Protein AF-A0A5N5DXN7-F1 (afdb_monomer_lite)

Secondary structure (DSSP, 8-state):
--HHHHHHHHHHHHHHHHHHHHHHHHHHHHHHHHHHHT-HHHHHHHHHHHHHHHHHHHHHHHHHHH-

Sequence (67 aa):
MSRLIGIYTKGSEVMAVMTLRDQLDNCCYLLARARLAGDDAAIRRYSEHRAVLVKQIAGMRTHLRLV

Radius of gyration: 16.05 Å; chains: 1; bounding box: 35×16×48 Å

Foldseek 3Di:
DPPVVVVVVVVVLVVVLVVLVVVLVVLVVQLVVCVVVVPVVSVVVSVVVNVVSVVVNVVSVVVVVVD

Structure (mmCIF, N/CA/C/O backbone):
data_AF-A0A5N5DXN7-F1
#
_entry.id   AF-A0A5N5DXN7-F1
#
loop_
_atom_site.group_PDB
_atom_site.id
_atom_site.type_symbol
_atom_site.label_atom_id
_atom_site.label_alt_id
_atom_site.label_comp_id
_atom_site.label_asym_id
_atom_site.label_entity_id
_atom_site.label_seq_id
_atom_site.pdbx_PDB_ins_code
_atom_site.Cartn_x
_atom_site.Cartn_y
_atom_site.Cartn_z
_atom_site.occupancy
_atom_site.B_iso_or_equiv
_atom_site.auth_seq_id
_atom_site.auth_comp_id
_atom_site.auth_asym_id
_atom_site.auth_atom_id
_atom_site.pdbx_PDB_model_num
ATOM 1 N N . MET A 1 1 ? 22.501 -1.521 -35.325 1.00 46.53 1 MET A N 1
ATOM 2 C CA . MET A 1 1 ? 21.588 -2.422 -34.581 1.00 46.53 1 MET A CA 1
ATOM 3 C C . MET A 1 1 ? 21.214 -1.915 -33.175 1.00 46.53 1 MET A C 1
ATOM 5 O O . MET A 1 1 ? 20.673 -2.681 -32.396 1.00 46.53 1 MET A O 1
ATOM 9 N N . SER A 1 2 ? 21.393 -0.625 -32.846 1.00 48.75 2 SER A N 1
ATOM 10 C CA . SER A 1 2 ? 21.251 -0.139 -31.454 1.00 48.75 2 SER A CA 1
ATOM 11 C C . SER A 1 2 ? 19.920 0.550 -31.112 1.00 48.75 2 SER A C 1
ATOM 13 O O . SER A 1 2 ? 19.708 0.916 -29.964 1.00 48.75 2 SER A O 1
ATOM 15 N N . ARG A 1 3 ? 19.007 0.745 -32.078 1.00 49.34 3 ARG A N 1
ATOM 16 C CA . ARG A 1 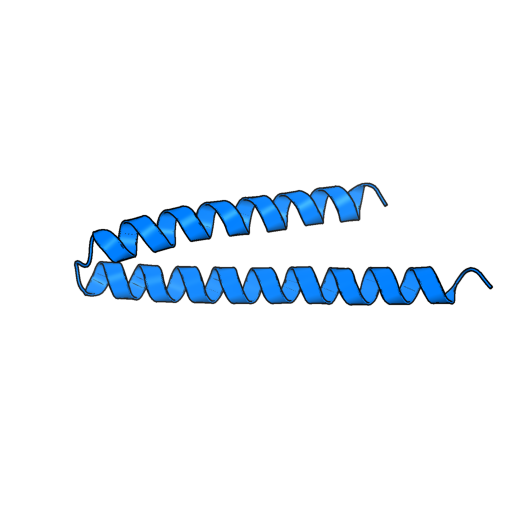3 ? 17.730 1.452 -31.839 1.00 49.34 3 ARG A CA 1
ATOM 17 C C . ARG A 1 3 ? 16.609 0.568 -31.278 1.00 49.34 3 ARG A C 1
ATOM 19 O O . ARG A 1 3 ? 15.756 1.088 -30.577 1.00 49.34 3 ARG A O 1
ATOM 26 N N . LEU A 1 4 ? 16.618 -0.743 -31.534 1.00 51.19 4 LEU A N 1
ATOM 27 C CA . LEU A 1 4 ? 15.555 -1.656 -31.080 1.00 51.19 4 LEU A CA 1
ATOM 28 C C . LEU A 1 4 ? 15.632 -1.977 -29.577 1.00 51.19 4 LEU A C 1
ATOM 30 O O . LEU A 1 4 ? 14.594 -2.073 -28.930 1.00 51.19 4 LEU A O 1
ATOM 34 N N . ILE A 1 5 ? 16.840 -2.057 -29.004 1.00 52.44 5 ILE A N 1
ATOM 35 C CA . ILE A 1 5 ? 17.037 -2.335 -27.569 1.00 52.44 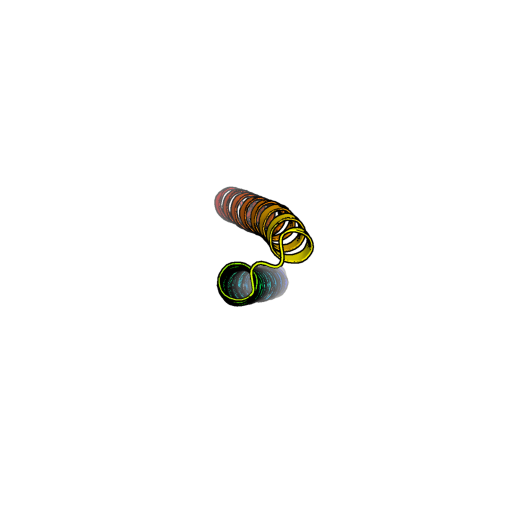5 ILE A CA 1
ATOM 36 C C . ILE A 1 5 ? 16.508 -1.168 -26.717 1.00 52.44 5 ILE A C 1
ATOM 38 O O . ILE A 1 5 ? 15.780 -1.392 -25.759 1.00 52.44 5 ILE A O 1
ATOM 42 N N . GLY A 1 6 ? 16.770 0.083 -27.116 1.00 51.09 6 GLY A N 1
ATOM 43 C CA . GLY A 1 6 ? 16.318 1.264 -26.368 1.00 51.09 6 GLY A CA 1
ATOM 44 C C . GLY A 1 6 ? 14.794 1.450 -26.310 1.00 51.09 6 GLY A C 1
ATOM 45 O O . GLY A 1 6 ? 14.288 1.996 -25.333 1.00 51.09 6 GLY A O 1
ATOM 46 N N . ILE A 1 7 ? 14.047 0.977 -27.315 1.00 55.38 7 ILE A N 1
ATOM 47 C CA . ILE A 1 7 ? 12.574 1.065 -27.337 1.00 55.38 7 ILE A CA 1
ATOM 48 C C . ILE A 1 7 ? 11.962 -0.005 -26.418 1.00 55.38 7 ILE A C 1
ATOM 50 O O . ILE A 1 7 ? 11.011 0.277 -25.691 1.00 55.38 7 ILE A O 1
ATOM 54 N N . TYR A 1 8 ? 12.538 -1.212 -26.402 1.00 48.09 8 TYR A N 1
ATOM 55 C CA . TYR A 1 8 ? 12.063 -2.324 -25.571 1.00 48.09 8 TYR A CA 1
ATOM 56 C C . TYR A 1 8 ? 12.289 -2.081 -24.074 1.00 48.09 8 TYR A C 1
ATOM 58 O O . TYR A 1 8 ? 11.411 -2.382 -23.259 1.00 48.09 8 TYR A O 1
ATOM 66 N N . THR A 1 9 ? 13.429 -1.485 -23.710 1.00 52.28 9 THR A N 1
ATOM 67 C CA . THR A 1 9 ? 13.717 -1.111 -22.320 1.00 52.28 9 THR A CA 1
ATOM 68 C C . THR A 1 9 ? 12.758 -0.021 -21.844 1.00 52.28 9 THR A C 1
ATOM 70 O O . THR A 1 9 ? 12.095 -0.209 -20.828 1.00 52.28 9 THR A O 1
ATOM 73 N N . LYS A 1 10 ? 12.550 1.045 -22.636 1.00 56.25 10 LYS A N 1
ATOM 74 C CA . LYS A 1 10 ? 11.611 2.117 -22.265 1.00 56.25 10 LYS A CA 1
ATOM 75 C C . LYS A 1 10 ? 10.157 1.646 -22.190 1.00 56.25 10 LYS A C 1
ATOM 77 O O . LYS A 1 10 ? 9.438 2.058 -21.285 1.00 56.25 10 LYS A O 1
ATOM 82 N N . GLY A 1 11 ? 9.719 0.758 -23.085 1.00 59.72 11 GLY A N 1
ATOM 83 C CA . GLY A 1 11 ? 8.383 0.153 -23.014 1.00 59.72 11 GLY A CA 1
ATOM 84 C C . GLY A 1 11 ? 8.180 -0.699 -21.755 1.00 59.72 11 GLY A C 1
ATOM 85 O O . GLY A 1 11 ? 7.147 -0.593 -21.096 1.00 59.72 11 GLY A O 1
ATOM 86 N N . SER A 1 12 ? 9.189 -1.487 -21.374 1.00 61.38 12 SER A N 1
ATOM 87 C CA . SER A 1 12 ? 9.148 -2.339 -20.175 1.00 61.38 12 SER A CA 1
ATOM 88 C C . SER A 1 12 ? 9.166 -1.527 -18.874 1.00 61.38 12 SER A C 1
ATOM 90 O O . SER A 1 12 ? 8.450 -1.852 -17.929 1.00 61.38 12 SER A O 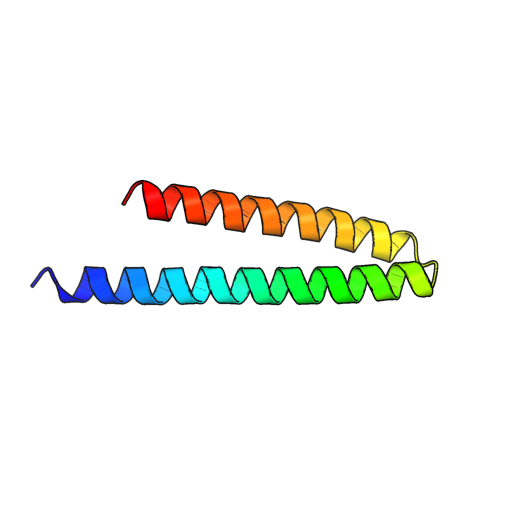1
ATOM 92 N N . GLU A 1 13 ? 9.932 -0.436 -18.829 1.00 63.00 13 GLU A N 1
ATOM 93 C CA . GLU A 1 13 ? 9.999 0.467 -17.674 1.00 63.00 13 GLU A CA 1
ATOM 94 C C . GLU A 1 13 ? 8.703 1.265 -17.483 1.00 63.00 13 GLU A C 1
ATOM 96 O O . GLU A 1 13 ? 8.241 1.427 -16.353 1.00 63.00 13 GLU A O 1
ATOM 101 N N . VAL A 1 14 ? 8.076 1.725 -18.573 1.00 65.81 14 VAL A N 1
ATOM 102 C CA . VAL A 1 14 ? 6.775 2.414 -18.518 1.00 65.81 14 VAL A CA 1
ATOM 103 C C . VAL A 1 14 ? 5.677 1.470 -18.026 1.00 65.81 14 VAL A C 1
ATOM 105 O O . VAL A 1 14 ? 4.896 1.862 -17.156 1.00 65.81 14 VAL A O 1
ATOM 108 N N . MET A 1 15 ? 5.653 0.219 -18.504 1.00 73.00 15 MET A N 1
ATOM 109 C CA . MET A 1 15 ? 4.735 -0.799 -17.979 1.00 73.00 15 MET A CA 1
ATOM 110 C C . MET A 1 15 ? 4.993 -1.078 -16.495 1.00 73.00 15 MET A C 1
ATOM 112 O O . MET A 1 15 ? 4.049 -1.124 -15.717 1.00 73.00 15 MET A O 1
ATOM 116 N N . ALA A 1 16 ? 6.253 -1.182 -16.065 1.00 71.50 16 ALA A N 1
ATOM 117 C CA . ALA A 1 16 ? 6.588 -1.389 -14.657 1.00 71.50 16 ALA A CA 1
ATOM 118 C C . ALA A 1 16 ? 6.148 -0.216 -13.752 1.00 71.50 16 ALA A C 1
ATOM 120 O O . ALA A 1 16 ? 5.626 -0.451 -12.662 1.00 71.50 16 ALA A O 1
ATOM 121 N N . VAL A 1 17 ? 6.278 1.042 -14.199 1.00 71.38 17 VAL A N 1
ATOM 122 C CA . VAL A 1 17 ? 5.773 2.213 -13.453 1.00 71.38 17 VAL A CA 1
ATOM 123 C C . VAL A 1 17 ? 4.243 2.226 -13.374 1.00 71.38 17 VAL A C 1
ATOM 125 O O . VAL A 1 17 ? 3.707 2.590 -12.325 1.00 71.38 17 VAL A O 1
ATOM 128 N N . MET A 1 18 ? 3.537 1.847 -14.446 1.00 73.81 18 MET A N 1
ATOM 129 C CA . MET A 1 18 ? 2.074 1.711 -14.410 1.00 73.81 18 MET A CA 1
ATOM 130 C C . MET A 1 18 ? 1.644 0.613 -13.433 1.00 73.81 18 MET A C 1
ATOM 132 O O . MET A 1 18 ? 0.875 0.897 -12.522 1.00 73.81 18 MET A O 1
ATOM 136 N N . THR A 1 19 ? 2.251 -0.573 -13.507 1.00 86.44 19 THR A N 1
ATOM 137 C CA . THR A 1 19 ? 1.958 -1.683 -12.589 1.00 86.44 19 THR A CA 1
ATOM 138 C C . THR A 1 19 ? 2.197 -1.311 -11.122 1.00 86.44 19 THR A C 1
ATOM 140 O O . THR A 1 19 ? 1.410 -1.677 -10.252 1.00 86.44 19 THR A O 1
ATOM 143 N N . LEU A 1 20 ? 3.255 -0.551 -10.812 1.00 87.31 20 LEU A N 1
ATOM 144 C CA . LEU A 1 20 ? 3.506 -0.082 -9.442 1.00 87.31 20 LEU A CA 1
ATOM 145 C C . LEU A 1 20 ? 2.482 0.953 -8.962 1.00 87.31 20 LEU A C 1
ATOM 147 O O . LEU A 1 20 ? 2.173 0.996 -7.771 1.00 87.31 20 LEU A O 1
ATOM 151 N N . ARG A 1 21 ? 1.957 1.792 -9.861 1.00 88.75 21 ARG A N 1
ATOM 152 C CA . ARG A 1 21 ? 0.866 2.721 -9.535 1.00 88.75 21 ARG A CA 1
ATOM 153 C C . ARG A 1 21 ? -0.435 1.977 -9.262 1.00 88.75 21 ARG A C 1
ATOM 155 O O . ARG A 1 21 ? -1.053 2.255 -8.243 1.00 88.75 21 ARG A O 1
ATOM 162 N N . ASP A 1 22 ? -0.773 0.978 -10.071 1.00 90.50 22 ASP A N 1
ATOM 163 C CA . ASP A 1 22 ? -1.963 0.149 -9.845 1.00 90.50 22 ASP A CA 1
ATOM 164 C C . ASP A 1 22 ? -1.878 -0.599 -8.503 1.00 90.50 22 ASP A C 1
ATOM 166 O O . ASP A 1 22 ? -2.842 -0.663 -7.737 1.00 90.50 22 ASP A O 1
ATOM 170 N N . GLN A 1 23 ? -0.689 -1.108 -8.159 1.00 90.69 23 GLN A N 1
ATOM 171 C CA . GLN A 1 23 ? -0.433 -1.705 -6.845 1.00 90.69 23 GLN A CA 1
ATOM 172 C C . GLN A 1 23 ? -0.582 -0.690 -5.706 1.00 90.69 23 GLN A C 1
ATOM 174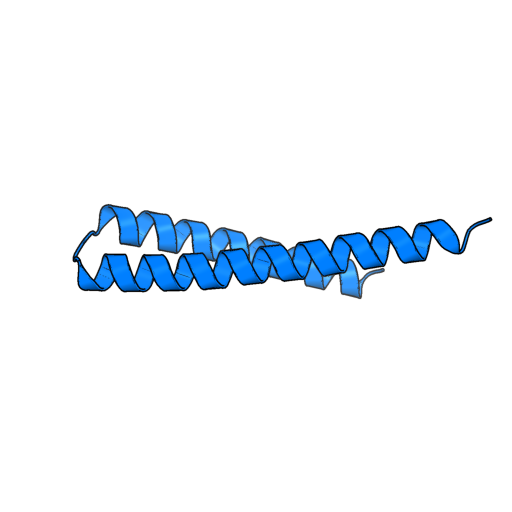 O O . GLN A 1 23 ? -1.114 -1.030 -4.647 1.00 90.69 23 GLN A O 1
ATOM 179 N N . LEU A 1 24 ? -0.132 0.553 -5.905 1.00 93.44 24 LEU A N 1
ATOM 180 C CA . LEU A 1 24 ? -0.274 1.621 -4.919 1.00 93.44 24 LEU A CA 1
ATOM 181 C C . LEU A 1 24 ? -1.743 1.995 -4.702 1.00 93.44 24 LEU A C 1
ATOM 183 O O . LEU A 1 24 ? -2.159 2.146 -3.550 1.00 93.44 24 LEU A O 1
ATOM 187 N N . ASP A 1 25 ? -2.523 2.101 -5.774 1.00 94.81 25 ASP A N 1
ATOM 188 C CA . ASP A 1 25 ? -3.949 2.418 -5.716 1.00 94.81 25 ASP A CA 1
ATOM 189 C C . ASP A 1 25 ? -4.729 1.301 -5.017 1.00 94.81 25 ASP A C 1
ATOM 191 O O . ASP A 1 25 ? -5.494 1.564 -4.084 1.00 94.81 25 ASP A O 1
ATOM 195 N N . ASN A 1 26 ? -4.448 0.040 -5.358 1.00 94.06 26 ASN A N 1
ATOM 196 C CA . ASN A 1 26 ? -5.022 -1.111 -4.663 1.00 94.06 26 ASN A CA 1
ATOM 197 C C . ASN A 1 26 ? -4.634 -1.138 -3.173 1.00 94.06 26 ASN A C 1
ATOM 199 O O . ASN A 1 26 ? -5.471 -1.375 -2.304 1.00 94.06 26 ASN A O 1
ATOM 203 N N . CYS A 1 27 ? -3.375 -0.834 -2.843 1.00 95.50 27 CYS A N 1
ATOM 204 C CA . CYS A 1 27 ? -2.920 -0.747 -1.456 1.00 95.50 27 CYS A CA 1
ATOM 205 C C . CYS A 1 27 ? -3.667 0.351 -0.678 1.00 95.50 27 CYS A C 1
ATOM 207 O O . CYS A 1 27 ? -4.079 0.137 0.463 1.00 95.50 27 CYS A O 1
ATOM 209 N N . CYS A 1 28 ? -3.907 1.509 -1.301 1.00 95.81 28 CYS A N 1
ATOM 210 C CA . CYS A 1 28 ? -4.694 2.586 -0.700 1.00 95.81 28 CYS A CA 1
ATOM 211 C C . CYS A 1 28 ? -6.158 2.176 -0.490 1.00 95.81 28 CYS A C 1
ATOM 213 O O . CYS A 1 28 ? -6.723 2.463 0.568 1.00 95.81 28 CYS A O 1
ATOM 215 N N . TYR A 1 29 ? -6.752 1.470 -1.455 1.00 97.12 29 TYR A N 1
ATOM 216 C CA . TYR A 1 29 ? -8.102 0.924 -1.336 1.00 97.12 29 TYR A CA 1
ATOM 217 C C . TYR A 1 29 ? -8.216 -0.061 -0.161 1.00 97.12 29 TYR A C 1
ATOM 219 O O . TYR A 1 29 ? -9.094 0.085 0.693 1.00 97.12 29 TYR A O 1
ATOM 227 N N . LEU A 1 30 ? -7.292 -1.020 -0.057 1.00 96.44 30 LEU A N 1
ATOM 228 C CA . LEU A 1 30 ? -7.272 -2.004 1.030 1.00 96.44 30 LEU A CA 1
ATOM 229 C C . LEU A 1 30 ? -7.010 -1.361 2.396 1.00 96.44 30 LEU A C 1
ATOM 231 O O . LEU A 1 30 ? -7.641 -1.735 3.382 1.00 96.44 30 LEU A O 1
ATOM 235 N N . LEU A 1 31 ? -6.148 -0.344 2.459 1.00 96.62 31 LEU A N 1
ATOM 236 C CA . LEU A 1 31 ? -5.923 0.43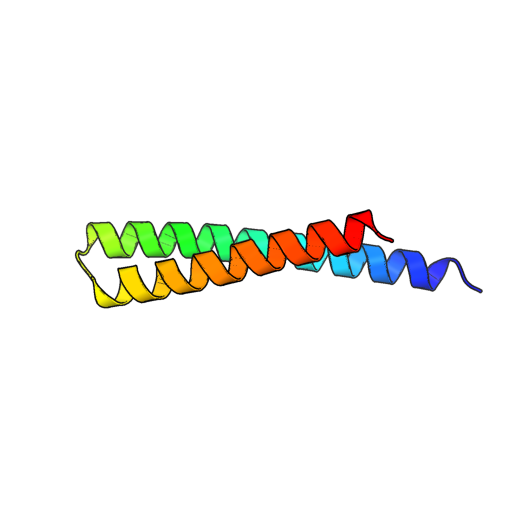3 3.677 1.00 96.62 31 LEU A CA 1
ATOM 237 C C . LEU A 1 31 ? -7.196 1.162 4.127 1.00 96.62 31 LEU A C 1
ATOM 239 O O . LEU A 1 31 ? -7.509 1.170 5.317 1.00 96.62 31 LEU A O 1
ATOM 243 N N . ALA A 1 32 ? -7.945 1.760 3.197 1.00 97.19 32 ALA A N 1
ATOM 244 C CA . ALA A 1 32 ? -9.218 2.402 3.513 1.00 97.19 32 ALA A CA 1
ATOM 245 C C . ALA A 1 32 ? -10.239 1.386 4.049 1.00 97.19 32 ALA A C 1
ATOM 247 O O . ALA A 1 32 ? -10.904 1.649 5.049 1.00 97.19 32 ALA A O 1
ATOM 248 N N . ARG A 1 33 ? -10.307 0.194 3.444 1.00 97.50 33 ARG A N 1
ATOM 249 C CA . ARG A 1 33 ? -11.150 -0.913 3.923 1.00 97.50 33 ARG A CA 1
ATOM 250 C C . ARG A 1 33 ? -10.749 -1.382 5.322 1.00 97.50 33 ARG A C 1
ATOM 252 O O . ARG A 1 33 ? -11.625 -1.547 6.163 1.00 97.50 33 ARG A O 1
ATOM 259 N N . ALA A 1 34 ? -9.453 -1.538 5.587 1.00 97.31 34 ALA A N 1
ATOM 260 C CA . ALA A 1 34 ? -8.943 -1.931 6.899 1.00 97.31 34 ALA A CA 1
ATOM 261 C C . ALA A 1 34 ? -9.281 -0.894 7.983 1.00 97.31 34 ALA A C 1
ATOM 263 O O . ALA A 1 34 ? -9.712 -1.262 9.070 1.00 97.31 34 ALA A O 1
ATOM 264 N N . ARG A 1 35 ? -9.182 0.405 7.660 1.00 97.12 35 ARG A N 1
ATOM 265 C CA . ARG A 1 35 ? -9.602 1.498 8.555 1.00 97.12 35 ARG A CA 1
ATOM 266 C C . ARG A 1 35 ? -11.088 1.454 8.881 1.00 97.12 35 ARG A C 1
ATOM 268 O O . ARG A 1 35 ? -11.450 1.630 10.036 1.00 97.12 35 ARG A O 1
ATOM 275 N N . LEU A 1 36 ? -11.936 1.202 7.885 1.00 98.06 36 LEU A N 1
ATOM 276 C CA . LEU A 1 36 ? -13.380 1.064 8.098 1.00 98.06 36 LEU A CA 1
ATOM 277 C C . LEU A 1 36 ? -13.730 -0.161 8.950 1.00 98.06 36 LEU A C 1
ATOM 279 O O . LEU A 1 36 ? -14.696 -0.119 9.702 1.00 98.06 36 LEU A O 1
ATOM 283 N N . ALA A 1 37 ? -12.952 -1.238 8.832 1.00 97.06 37 ALA A N 1
ATOM 284 C CA . ALA A 1 37 ? -13.125 -2.455 9.619 1.00 97.06 37 ALA A CA 1
ATOM 285 C C . ALA A 1 37 ? -12.503 -2.379 11.028 1.00 97.06 37 ALA A C 1
ATOM 287 O O . ALA A 1 37 ? -12.767 -3.261 11.839 1.00 97.06 37 ALA A O 1
ATOM 288 N N . GLY A 1 38 ? -11.676 -1.366 11.318 1.00 97.38 38 GLY A N 1
ATOM 289 C CA . GLY A 1 38 ? -10.914 -1.281 12.569 1.00 97.38 38 GLY A CA 1
ATOM 290 C C . GLY A 1 38 ? -9.817 -2.346 12.700 1.00 97.38 38 GLY A C 1
ATOM 291 O O . GLY A 1 38 ? -9.454 -2.716 13.811 1.00 97.38 38 GLY A O 1
ATOM 292 N N . ASP A 1 39 ? -9.306 -2.874 11.584 1.00 97.75 39 ASP A N 1
ATOM 293 C CA . ASP A 1 39 ? -8.250 -3.893 11.591 1.00 97.75 39 ASP A CA 1
ATOM 294 C C . ASP A 1 39 ? -6.862 -3.237 11.644 1.00 97.75 39 ASP A C 1
ATOM 296 O O . ASP A 1 39 ? -6.243 -2.939 10.617 1.00 97.75 39 ASP A O 1
ATOM 300 N N . ASP A 1 40 ? -6.359 -3.017 12.858 1.00 97.62 40 ASP A N 1
ATOM 301 C CA . ASP A 1 40 ? -5.069 -2.361 13.101 1.00 97.62 40 ASP A CA 1
ATOM 302 C C . ASP A 1 40 ? -3.870 -3.114 12.504 1.00 97.62 40 ASP A C 1
ATOM 304 O O . ASP A 1 40 ? -2.902 -2.497 12.041 1.00 97.62 40 ASP A O 1
ATOM 308 N N . ALA A 1 41 ? -3.925 -4.449 12.455 1.00 97.44 41 ALA A N 1
ATOM 309 C CA . ALA A 1 41 ? -2.851 -5.257 11.885 1.00 97.44 41 ALA A CA 1
ATOM 310 C C . ALA A 1 41 ? -2.769 -5.057 10.365 1.00 97.44 41 ALA A C 1
ATOM 312 O O . ALA A 1 41 ? -1.677 -4.849 9.816 1.00 97.44 41 ALA A O 1
ATOM 313 N N . ALA A 1 42 ? -3.920 -5.058 9.692 1.00 95.50 42 ALA A N 1
ATOM 314 C CA . ALA A 1 42 ? -4.014 -4.750 8.273 1.00 95.50 42 ALA A CA 1
ATOM 315 C C . ALA A 1 42 ? -3.631 -3.291 7.982 1.00 95.50 42 ALA A C 1
ATOM 317 O O . ALA A 1 42 ? -2.871 -3.037 7.045 1.00 95.50 42 ALA A O 1
ATOM 318 N N . ILE A 1 43 ? -4.068 -2.334 8.809 1.00 97.75 43 ILE A N 1
ATOM 319 C CA . ILE A 1 43 ? -3.698 -0.916 8.677 1.00 97.75 43 ILE A CA 1
ATOM 320 C C . ILE A 1 43 ? -2.178 -0.745 8.714 1.00 97.75 43 ILE A C 1
ATOM 322 O O . ILE A 1 43 ? -1.616 -0.078 7.836 1.00 97.75 43 ILE A O 1
ATOM 326 N N . ARG A 1 44 ? -1.500 -1.364 9.690 1.00 97.56 44 ARG A N 1
ATOM 327 C CA . ARG A 1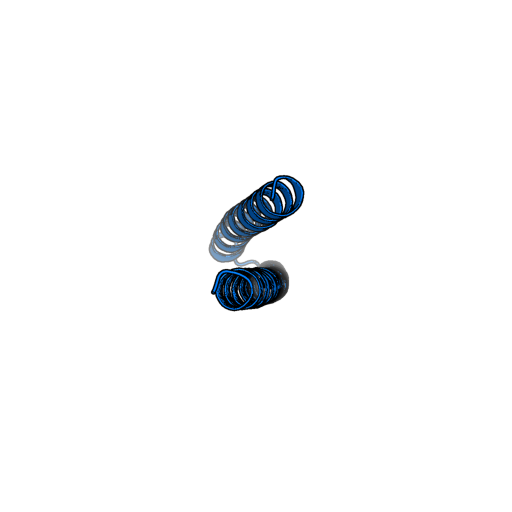 44 ? -0.037 -1.309 9.804 1.00 97.56 44 ARG A CA 1
ATOM 328 C C . ARG A 1 44 ? 0.628 -1.905 8.565 1.00 97.56 44 ARG A C 1
ATOM 330 O O . ARG A 1 44 ? 1.459 -1.248 7.937 1.00 97.56 44 ARG A O 1
ATOM 337 N N . ARG A 1 45 ? 0.207 -3.107 8.164 1.00 96.44 45 ARG A N 1
ATOM 338 C CA . ARG A 1 45 ? 0.768 -3.824 7.011 1.00 96.44 45 ARG A CA 1
ATOM 339 C C . ARG A 1 45 ? 0.627 -3.035 5.709 1.00 96.44 45 ARG A C 1
ATOM 341 O O . ARG A 1 45 ? 1.602 -2.889 4.973 1.00 96.44 45 ARG A O 1
ATOM 348 N N . TYR A 1 46 ? -0.560 -2.509 5.416 1.00 96.56 46 TYR A N 1
ATOM 349 C CA . TYR A 1 46 ? -0.784 -1.738 4.193 1.00 96.56 46 TYR A CA 1
ATOM 350 C C . TYR A 1 46 ? -0.083 -0.377 4.232 1.00 96.56 46 TYR A C 1
ATOM 352 O O . TYR A 1 46 ? 0.408 0.083 3.204 1.00 96.56 46 TYR A O 1
ATOM 360 N N . SER A 1 47 ? 0.057 0.247 5.404 1.00 96.06 47 SER A N 1
ATOM 361 C CA . SER A 1 47 ? 0.818 1.497 5.541 1.00 96.06 47 SER A CA 1
ATOM 362 C C . SER A 1 47 ? 2.311 1.304 5.248 1.00 96.06 47 SER A C 1
ATOM 364 O O . SER A 1 47 ? 2.898 2.091 4.502 1.00 96.06 47 SER A O 1
ATOM 366 N N . GLU A 1 48 ? 2.915 0.233 5.770 1.00 96.62 48 GLU A N 1
ATOM 367 C CA . GLU A 1 48 ? 4.304 -0.145 5.474 1.00 96.62 48 GLU A CA 1
ATOM 368 C C . GLU A 1 48 ? 4.481 -0.473 3.985 1.00 96.62 48 GLU A C 1
ATOM 370 O O . GLU A 1 48 ? 5.390 0.042 3.328 1.00 96.62 48 GLU A O 1
ATOM 375 N N . HIS A 1 49 ? 3.569 -1.268 3.418 1.00 94.25 49 HIS A N 1
ATOM 376 C CA . HIS A 1 49 ? 3.620 -1.645 2.008 1.00 94.25 49 HIS A CA 1
ATOM 377 C C . HIS A 1 49 ? 3.489 -0.432 1.074 1.00 94.25 49 HIS A C 1
ATOM 379 O O . HIS A 1 49 ? 4.259 -0.288 0.122 1.00 94.25 49 HIS A O 1
ATOM 385 N N . ARG A 1 50 ? 2.584 0.503 1.391 1.00 95.44 50 ARG A N 1
ATOM 386 C CA . ARG A 1 50 ? 2.437 1.780 0.681 1.00 95.44 50 ARG A CA 1
ATOM 387 C C . ARG A 1 50 ? 3.743 2.577 0.669 1.00 95.44 50 ARG A C 1
ATOM 389 O O . ARG A 1 50 ? 4.108 3.127 -0.368 1.00 95.44 50 ARG A O 1
ATOM 396 N N . ALA A 1 51 ? 4.462 2.639 1.791 1.00 95.12 51 ALA A N 1
ATOM 397 C CA . ALA A 1 51 ? 5.734 3.359 1.868 1.00 95.12 51 ALA A CA 1
ATOM 398 C C . ALA A 1 51 ? 6.812 2.742 0.956 1.00 95.12 51 ALA A C 1
ATOM 400 O O . ALA A 1 51 ? 7.573 3.477 0.321 1.00 95.12 51 ALA A O 1
ATOM 401 N N . VAL A 1 52 ? 6.858 1.409 0.852 1.00 94.69 52 VAL A N 1
ATOM 402 C CA . VAL A 1 52 ? 7.771 0.700 -0.061 1.00 94.69 52 VAL A CA 1
ATOM 403 C C . VAL A 1 52 ? 7.448 1.023 -1.521 1.00 94.69 52 VAL A C 1
ATOM 405 O O . VAL A 1 52 ? 8.348 1.410 -2.265 1.00 94.69 52 VAL A O 1
ATOM 408 N N . LEU A 1 53 ? 6.173 0.950 -1.915 1.00 91.44 53 LEU A N 1
ATOM 409 C CA . LEU A 1 53 ? 5.739 1.255 -3.284 1.00 91.44 53 LEU A CA 1
ATOM 410 C C . LEU A 1 53 ? 6.061 2.703 -3.683 1.00 91.44 53 LEU A C 1
ATOM 412 O O . LEU A 1 53 ? 6.589 2.950 -4.766 1.00 91.44 53 LEU A O 1
ATOM 416 N N . VAL A 1 54 ? 5.831 3.670 -2.787 1.00 92.00 54 VAL A N 1
ATOM 417 C CA . VAL A 1 54 ? 6.193 5.079 -3.029 1.00 92.00 54 VAL A CA 1
ATOM 418 C C . VAL A 1 54 ? 7.701 5.238 -3.248 1.00 92.00 54 VAL A C 1
ATOM 420 O O . VAL A 1 54 ? 8.109 5.950 -4.167 1.00 92.00 54 VAL A O 1
ATOM 423 N N . LYS A 1 55 ? 8.536 4.555 -2.451 1.00 92.12 55 LYS A N 1
ATOM 424 C CA . LYS A 1 55 ? 9.998 4.571 -2.630 1.00 92.12 55 LYS A CA 1
ATOM 425 C C . LYS A 1 55 ? 10.418 3.966 -3.969 1.00 92.12 55 LYS A C 1
ATOM 427 O O . LYS A 1 55 ? 11.271 4.543 -4.637 1.00 92.12 55 LYS A O 1
ATOM 432 N N . GLN A 1 56 ? 9.814 2.854 -4.384 1.00 88.88 56 GLN A N 1
ATOM 433 C CA . GLN A 1 56 ? 10.109 2.217 -5.672 1.00 88.88 56 GLN A CA 1
ATOM 434 C C . GLN A 1 56 ? 9.735 3.121 -6.850 1.00 88.88 56 GLN A C 1
ATOM 436 O O . GLN A 1 56 ? 10.553 3.333 -7.743 1.00 88.88 56 GLN A O 1
ATOM 441 N N . ILE A 1 57 ? 8.548 3.735 -6.816 1.00 88.38 57 ILE A N 1
ATOM 442 C CA . ILE A 1 57 ? 8.116 4.696 -7.839 1.00 88.38 57 ILE A CA 1
ATOM 443 C C . ILE A 1 57 ? 9.070 5.895 -7.889 1.00 88.38 57 ILE A C 1
ATOM 445 O O . ILE A 1 57 ? 9.458 6.331 -8.973 1.00 88.38 57 ILE A O 1
ATOM 449 N N . ALA A 1 58 ? 9.469 6.437 -6.735 1.00 87.31 58 ALA A N 1
ATOM 450 C CA . ALA A 1 58 ? 10.433 7.533 -6.677 1.00 87.31 58 ALA A CA 1
ATOM 451 C C . ALA A 1 58 ? 11.798 7.121 -7.257 1.00 87.31 58 ALA A C 1
ATOM 453 O O . ALA A 1 58 ? 12.356 7.859 -8.067 1.00 87.31 58 ALA A O 1
ATOM 454 N N . GLY A 1 59 ? 12.293 5.928 -6.913 1.00 86.06 59 GLY A N 1
ATOM 455 C CA . GLY A 1 59 ? 13.534 5.367 -7.449 1.00 86.06 59 GLY A CA 1
ATOM 456 C C . GLY A 1 59 ? 13.495 5.210 -8.969 1.00 86.06 59 GLY A C 1
ATOM 457 O O . GLY A 1 59 ? 14.392 5.688 -9.658 1.00 86.06 59 GLY A O 1
ATOM 458 N N . MET A 1 60 ? 12.417 4.642 -9.515 1.00 80.81 60 MET A N 1
ATOM 459 C CA . MET A 1 60 ? 12.245 4.499 -10.965 1.00 80.81 60 MET A CA 1
ATOM 460 C C . MET A 1 60 ? 12.149 5.844 -11.684 1.00 80.81 60 MET A C 1
ATOM 462 O O . MET A 1 60 ? 12.737 6.009 -12.748 1.00 80.81 60 MET A O 1
ATOM 466 N N . ARG A 1 61 ? 11.456 6.838 -11.110 1.00 75.69 61 ARG A N 1
ATOM 467 C CA . ARG A 1 61 ? 11.406 8.193 -11.689 1.00 75.69 61 ARG A CA 1
ATOM 468 C C . ARG A 1 61 ? 12.780 8.858 -11.705 1.00 75.69 61 ARG A C 1
ATOM 470 O O . ARG A 1 61 ? 13.060 9.607 -12.635 1.00 75.69 61 ARG A O 1
ATOM 477 N N . THR A 1 62 ? 13.619 8.599 -10.704 1.00 74.38 62 THR A N 1
ATOM 478 C CA . THR A 1 62 ? 15.010 9.071 -10.687 1.00 74.38 62 THR A CA 1
ATOM 479 C C . THR A 1 62 ? 15.838 8.368 -11.759 1.00 74.38 62 THR A C 1
ATOM 481 O O . THR A 1 62 ? 16.504 9.054 -12.526 1.00 74.38 62 THR A O 1
ATOM 484 N N . HIS A 1 63 ? 15.736 7.042 -11.893 1.00 66.06 63 HIS A N 1
ATOM 485 C CA . HIS A 1 63 ? 16.412 6.299 -12.964 1.00 66.06 63 HIS A CA 1
ATOM 486 C C . HIS A 1 63 ? 15.998 6.786 -14.360 1.00 66.06 63 HIS A C 1
ATOM 488 O O . HIS A 1 63 ? 16.859 7.110 -15.167 1.00 66.06 63 HIS A O 1
ATOM 494 N N . LEU A 1 64 ? 14.697 6.953 -14.611 1.00 63.03 64 LEU A N 1
ATOM 495 C CA . LEU A 1 64 ? 14.169 7.454 -15.886 1.00 63.03 64 LEU A CA 1
ATOM 496 C C . LEU A 1 64 ? 14.554 8.908 -16.200 1.00 63.03 64 LEU A C 1
ATOM 498 O O . LEU A 1 64 ? 14.470 9.317 -17.351 1.00 63.03 64 LEU A O 1
ATOM 502 N N . ARG A 1 65 ? 14.918 9.716 -15.196 1.00 62.06 65 ARG A N 1
ATOM 503 C CA . ARG A 1 65 ? 15.414 11.089 -15.400 1.00 62.06 65 ARG A CA 1
ATOM 504 C C . ARG A 1 65 ? 16.912 11.147 -15.691 1.00 62.06 65 ARG A C 1
ATOM 506 O O . ARG A 1 65 ? 17.368 12.163 -16.203 1.00 62.06 65 ARG A O 1
ATOM 513 N N . LEU A 1 66 ? 17.661 10.114 -15.310 1.00 58.09 66 LEU A N 1
ATOM 514 C CA . LEU A 1 66 ? 19.116 10.041 -15.460 1.00 58.09 66 LEU A CA 1
ATOM 515 C C . LEU A 1 66 ? 19.556 9.287 -16.731 1.00 58.09 66 LEU A C 1
ATOM 517 O O . LEU A 1 66 ? 20.746 9.299 -17.037 1.00 58.09 66 LEU A O 1
ATOM 521 N N . VAL A 1 67 ? 18.622 8.651 -17.453 1.00 48.66 67 VAL A N 1
ATOM 522 C CA . VAL A 1 67 ? 18.832 7.896 -18.709 1.00 48.66 67 VAL A CA 1
ATOM 523 C C . VAL A 1 67 ? 18.195 8.617 -19.894 1.00 48.66 67 VAL A C 1
ATOM 525 O O . VAL A 1 67 ? 18.869 8.738 -20.938 1.00 48.66 67 VAL A O 1
#

Organism: Rhodococcus erythropolis (NCBI:txid1833)

pLDDT: mean 81.25, std 17.69, range [46.53, 98.06]